Protein AF-A0A963J2I0-F1 (afdb_monomer_lite)

Secondary structure (DSSP, 8-state):
-----HHHHHHHHHHHHHHHHHHGGG------------SSTTS---HHHHHHHHHHHHHTT---S-------

Foldseek 3Di:
DPDDPPVVVVVVVVVVVVVVVVCVVVPPPDPDDDDDDDPDPVDDPDVVVQVVVVVVCVVVVHDRPDGDDPDD

Radius of gyration: 24.64 Å; chains: 1; bounding box: 35×29×73 Å

Structure (mmCIF, N/CA/C/O backbone):
data_AF-A0A963J2I0-F1
#
_entry.id   AF-A0A963J2I0-F1
#
loop_
_atom_site.group_PDB
_atom_site.id
_atom_site.type_symbol
_atom_site.label_atom_id
_atom_site.label_alt_id
_atom_site.label_comp_id
_atom_site.label_asym_id
_atom_site.label_entity_id
_atom_site.label_seq_id
_atom_site.pdbx_PDB_ins_code
_atom_site.Cartn_x
_atom_site.Cartn_y
_atom_site.Cartn_z
_atom_site.occupancy
_atom_site.B_iso_or_equiv
_atom_site.auth_seq_id
_atom_site.auth_comp_id
_atom_site.auth_asym_id
_atom_site.auth_atom_id
_atom_site.pdbx_PDB_model_num
ATOM 1 N N . MET A 1 1 ? 9.056 3.611 -48.616 1.00 58.69 1 MET A N 1
ATOM 2 C CA . MET A 1 1 ? 8.690 2.911 -47.362 1.00 58.69 1 MET A CA 1
ATOM 3 C C . MET A 1 1 ? 8.942 3.865 -46.194 1.00 58.69 1 MET A C 1
ATOM 5 O O . MET A 1 1 ? 10.091 4.250 -46.013 1.00 58.69 1 MET A O 1
ATOM 9 N N . ASN A 1 2 ? 7.906 4.298 -45.463 1.00 65.00 2 ASN A N 1
ATOM 10 C CA . ASN A 1 2 ? 7.982 5.300 -44.380 1.00 65.00 2 ASN A CA 1
ATOM 11 C C . ASN A 1 2 ? 8.717 4.764 -43.137 1.00 65.00 2 ASN A C 1
ATOM 13 O O . ASN A 1 2 ? 8.114 4.475 -42.106 1.00 65.00 2 ASN A O 1
ATOM 17 N N . ARG A 1 3 ? 10.039 4.609 -43.235 1.00 82.00 3 ARG A N 1
ATOM 18 C CA . ARG A 1 3 ? 10.878 4.304 -42.078 1.00 82.00 3 ARG A CA 1
ATOM 19 C C . ARG A 1 3 ? 11.129 5.604 -41.345 1.00 82.00 3 ARG A C 1
ATOM 21 O O . ARG A 1 3 ? 11.795 6.500 -41.861 1.00 82.00 3 ARG A O 1
ATOM 28 N N . TYR A 1 4 ? 10.572 5.708 -40.150 1.00 84.88 4 TYR A N 1
ATOM 29 C CA . TYR A 1 4 ? 1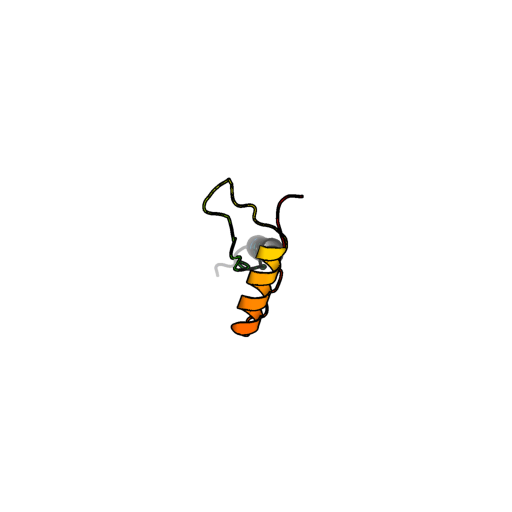0.927 6.806 -39.282 1.00 84.88 4 TYR A CA 1
ATOM 30 C C . TYR A 1 4 ? 12.401 6.687 -38.879 1.00 84.88 4 TYR A C 1
ATOM 32 O O . TYR A 1 4 ? 12.929 5.577 -38.767 1.00 84.88 4 TYR A O 1
ATOM 40 N N . PRO A 1 5 ? 13.084 7.818 -38.669 1.00 90.88 5 PRO A N 1
ATOM 41 C CA . PRO A 1 5 ? 14.448 7.794 -38.172 1.00 90.88 5 PRO A CA 1
ATOM 42 C C . PRO A 1 5 ? 14.536 7.089 -36.809 1.00 90.88 5 PRO A C 1
ATOM 44 O O . PRO A 1 5 ? 13.649 7.244 -35.968 1.00 90.88 5 PRO A O 1
ATOM 47 N N . VAL A 1 6 ? 15.638 6.371 -36.574 1.00 89.06 6 VAL A N 1
ATOM 48 C CA . VAL A 1 6 ? 15.881 5.555 -35.365 1.00 89.06 6 VAL A CA 1
ATOM 49 C C . VAL A 1 6 ? 15.692 6.344 -34.062 1.00 89.06 6 VAL A C 1
ATOM 51 O O . VAL A 1 6 ? 15.178 5.806 -33.084 1.00 89.06 6 VAL A O 1
ATOM 54 N N . TRP A 1 7 ? 16.014 7.641 -34.066 1.00 93.00 7 TRP A N 1
ATOM 55 C CA . TRP A 1 7 ? 15.863 8.515 -32.899 1.00 93.00 7 TRP A CA 1
ATOM 56 C C . TRP A 1 7 ? 14.420 8.603 -32.383 1.00 93.00 7 TRP A C 1
ATOM 58 O O . TRP A 1 7 ? 14.215 8.707 -31.178 1.00 93.00 7 TRP A O 1
ATOM 68 N N . LYS A 1 8 ? 13.411 8.499 -33.261 1.00 91.38 8 LYS A N 1
ATOM 69 C CA . LYS A 1 8 ? 12.002 8.533 -32.837 1.00 91.38 8 LYS A CA 1
ATOM 70 C C . LYS A 1 8 ? 11.636 7.295 -32.022 1.00 91.38 8 LYS A C 1
ATOM 72 O O . LYS A 1 8 ? 10.962 7.408 -31.005 1.00 91.38 8 LYS A O 1
ATOM 77 N N . TYR A 1 9 ? 12.124 6.127 -32.434 1.00 93.31 9 TYR A N 1
ATOM 78 C CA . TYR A 1 9 ? 11.924 4.887 -31.687 1.00 93.31 9 TYR A CA 1
ATOM 79 C C . TYR A 1 9 ? 12.682 4.902 -30.356 1.00 93.31 9 TYR A C 1
ATOM 81 O O . TYR A 1 9 ? 12.142 4.455 -29.349 1.00 93.31 9 TYR A O 1
ATOM 89 N N . ALA A 1 10 ? 13.889 5.478 -30.327 1.00 94.56 10 ALA A N 1
ATOM 90 C CA . ALA A 1 10 ? 14.653 5.640 -29.091 1.00 94.56 10 ALA A CA 1
ATOM 91 C C . ALA A 1 10 ? 13.902 6.503 -28.062 1.00 94.56 10 ALA A C 1
ATOM 93 O O . ALA A 1 10 ? 13.790 6.109 -26.905 1.00 94.56 10 ALA A O 1
ATOM 94 N N . ILE A 1 11 ? 13.318 7.630 -28.489 1.00 95.81 11 ILE A N 1
ATOM 95 C CA . ILE A 1 11 ? 12.508 8.484 -27.605 1.00 95.81 11 ILE A CA 1
ATOM 96 C C . ILE A 1 11 ? 11.292 7.729 -27.063 1.00 95.81 11 ILE A C 1
ATOM 98 O O . ILE A 1 11 ? 11.004 7.835 -25.874 1.00 95.81 11 ILE A O 1
ATOM 102 N N . LEU A 1 12 ? 10.602 6.944 -27.898 1.00 95.31 12 LEU A N 1
ATOM 103 C CA . LEU A 1 12 ? 9.451 6.151 -27.454 1.00 95.31 12 LEU A CA 1
ATOM 104 C C . LEU A 1 12 ? 9.832 5.142 -26.364 1.00 95.31 12 LEU A C 1
ATOM 106 O O . LEU A 1 12 ? 9.142 5.055 -25.352 1.00 95.31 12 LEU A O 1
ATOM 110 N N . VAL A 1 13 ? 10.938 4.414 -26.542 1.00 96.56 13 VAL A N 1
ATOM 111 C CA . VAL A 1 13 ? 11.418 3.442 -25.546 1.00 96.56 13 VAL A CA 1
ATOM 112 C C . VAL A 1 13 ? 11.802 4.140 -24.243 1.00 96.56 13 VAL A C 1
ATOM 114 O O . VAL A 1 13 ? 11.402 3.689 -23.174 1.00 96.56 13 VAL A O 1
ATOM 117 N N . VAL A 1 14 ? 12.527 5.259 -24.319 1.00 96.81 14 VAL A N 1
ATOM 118 C CA . VAL A 1 14 ? 12.920 6.030 -23.131 1.00 96.81 14 VAL A CA 1
ATOM 119 C C . VAL A 1 14 ? 11.693 6.552 -22.386 1.00 96.81 14 VAL A C 1
ATOM 121 O O . VAL A 1 14 ? 11.607 6.384 -21.173 1.00 96.81 14 VAL A O 1
ATOM 124 N N . ALA A 1 15 ? 10.719 7.126 -23.093 1.00 96.44 15 ALA A N 1
ATOM 125 C CA . ALA A 1 15 ? 9.487 7.616 -22.482 1.00 96.44 15 ALA A CA 1
ATOM 126 C C . ALA A 1 15 ? 8.711 6.492 -21.775 1.00 96.44 15 ALA A C 1
ATOM 128 O O . ALA A 1 15 ? 8.224 6.687 -20.662 1.00 96.44 15 ALA A O 1
ATOM 129 N N . LEU A 1 16 ? 8.644 5.305 -22.385 1.00 95.81 16 LEU A N 1
ATOM 130 C CA . LEU A 1 16 ? 7.958 4.149 -21.810 1.00 95.81 16 LEU A CA 1
ATOM 131 C C . LEU A 1 16 ? 8.684 3.614 -20.565 1.00 95.81 16 LEU A C 1
ATOM 133 O O . LEU A 1 16 ? 8.039 3.339 -19.558 1.00 95.81 16 LEU A O 1
ATOM 137 N N . LEU A 1 17 ? 10.020 3.544 -20.593 1.00 96.19 17 LEU A N 1
ATOM 138 C CA . LEU A 1 17 ? 10.832 3.151 -19.434 1.00 96.19 17 LEU A CA 1
ATOM 139 C C . LEU A 1 17 ? 10.684 4.131 -18.267 1.00 96.19 17 LEU A C 1
ATOM 141 O O . LEU A 1 17 ? 10.493 3.704 -17.129 1.00 96.19 17 LEU A O 1
ATOM 145 N N . VAL A 1 18 ? 10.738 5.435 -18.545 1.00 95.12 18 VAL A N 1
ATOM 146 C CA . VAL A 1 18 ? 10.545 6.477 -17.528 1.00 95.12 18 VAL A CA 1
ATOM 147 C C . VAL A 1 18 ? 9.137 6.399 -16.945 1.00 95.12 18 VAL A C 1
ATOM 149 O O . VAL A 1 18 ? 8.994 6.462 -15.729 1.00 95.12 18 VAL A O 1
ATOM 152 N N . GLY A 1 19 ? 8.112 6.196 -17.778 1.00 92.81 19 GLY A N 1
ATOM 153 C CA . GLY A 1 19 ? 6.737 6.002 -17.319 1.00 92.81 19 GLY A CA 1
ATOM 154 C C . GLY A 1 19 ? 6.606 4.817 -16.360 1.00 92.81 19 GLY A C 1
ATOM 155 O O . GLY A 1 19 ? 6.080 4.977 -15.264 1.00 92.81 19 GLY A O 1
ATOM 156 N N . VAL A 1 20 ? 7.156 3.653 -16.720 1.00 91.62 20 VAL A N 1
ATOM 157 C CA . VAL A 1 20 ? 7.125 2.454 -15.863 1.00 91.62 20 VAL A CA 1
ATOM 158 C C . VAL A 1 20 ? 7.847 2.696 -14.535 1.00 91.62 20 VAL A C 1
ATOM 160 O O . VAL A 1 20 ? 7.269 2.449 -13.475 1.00 91.62 20 VAL A O 1
ATOM 163 N N . LEU A 1 21 ? 9.071 3.234 -14.575 1.00 91.75 21 LEU A N 1
ATOM 164 C CA . LEU A 1 21 ? 9.846 3.568 -13.374 1.00 91.75 21 LEU A CA 1
ATOM 165 C C . LEU A 1 21 ? 9.123 4.580 -12.478 1.00 91.75 21 LEU A C 1
ATOM 167 O O . LEU A 1 21 ? 9.168 4.460 -11.258 1.00 91.75 21 LEU A O 1
ATOM 171 N N . TYR A 1 22 ? 8.440 5.553 -13.077 1.00 89.12 22 TYR A N 1
ATOM 172 C CA . TYR A 1 22 ? 7.688 6.569 -12.351 1.00 89.12 22 TYR A CA 1
ATOM 173 C C . TYR A 1 22 ? 6.413 6.014 -11.702 1.00 89.12 22 TYR A C 1
ATOM 175 O O . TYR A 1 22 ? 6.052 6.428 -10.605 1.00 89.12 22 TYR A O 1
ATOM 183 N N . THR A 1 23 ? 5.741 5.052 -12.341 1.00 86.31 23 THR A N 1
ATOM 184 C CA . THR A 1 23 ? 4.531 4.424 -11.780 1.00 86.31 23 THR A CA 1
ATOM 185 C C . THR A 1 23 ? 4.817 3.3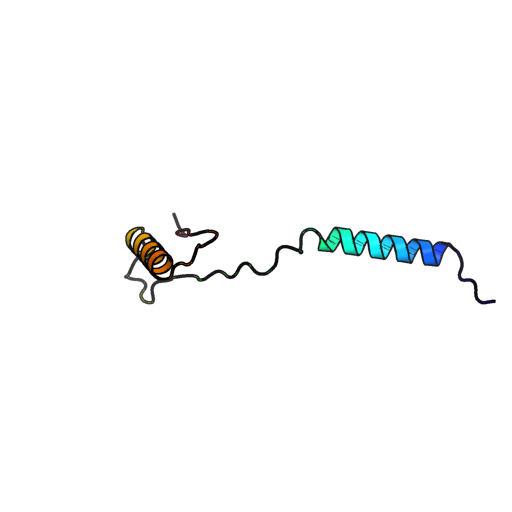62 -10.721 1.00 86.31 23 THR A C 1
ATOM 187 O O . THR A 1 23 ? 3.957 3.110 -9.885 1.00 86.31 23 THR A O 1
ATOM 190 N N . LEU A 1 24 ? 6.011 2.763 -10.719 1.00 82.50 24 LEU A N 1
ATOM 191 C CA . LEU A 1 24 ? 6.431 1.731 -9.762 1.00 82.50 24 LEU A CA 1
ATOM 192 C C . LEU A 1 24 ? 6.194 2.099 -8.282 1.00 82.50 24 LEU A C 1
ATOM 194 O O . LEU A 1 24 ? 5.603 1.289 -7.573 1.00 82.50 24 LEU A O 1
ATOM 198 N N . PRO A 1 25 ? 6.582 3.290 -7.784 1.00 77.88 25 PRO A N 1
ATOM 199 C CA . PRO A 1 25 ? 6.284 3.682 -6.404 1.00 77.88 25 PRO A CA 1
ATOM 200 C C . PRO A 1 25 ? 4.803 4.004 -6.154 1.00 77.88 25 PRO A C 1
ATOM 202 O O . PRO A 1 25 ? 4.383 4.032 -5.006 1.00 77.88 25 PRO A O 1
ATOM 205 N N . ASN A 1 26 ? 4.004 4.240 -7.197 1.00 76.44 26 ASN A N 1
ATOM 206 C CA . ASN A 1 26 ? 2.571 4.541 -7.091 1.00 76.44 26 ASN A CA 1
ATOM 207 C C . ASN A 1 26 ? 1.690 3.280 -7.227 1.00 76.44 26 ASN A C 1
ATOM 209 O O . ASN A 1 26 ? 0.473 3.373 -7.338 1.00 76.44 26 ASN A O 1
ATOM 213 N N . PHE A 1 27 ? 2.295 2.087 -7.255 1.00 70.62 27 PHE A N 1
ATOM 214 C CA . PHE A 1 27 ? 1.569 0.813 -7.334 1.00 70.62 27 PHE A CA 1
ATOM 215 C C . PHE A 1 27 ? 0.941 0.379 -6.002 1.00 70.62 27 PHE A C 1
ATOM 217 O O . PHE A 1 27 ? 0.211 -0.613 -5.966 1.00 70.62 27 PHE A O 1
ATOM 224 N N . PHE A 1 28 ? 1.213 1.093 -4.909 1.00 67.44 28 PHE A N 1
ATOM 225 C CA . PHE A 1 28 ? 0.511 0.892 -3.648 1.00 67.44 28 PHE A CA 1
ATOM 226 C C . PHE A 1 28 ? -0.905 1.451 -3.804 1.00 67.44 28 PHE A C 1
ATOM 228 O O . PHE A 1 28 ? -1.120 2.659 -3.747 1.00 67.44 28 PHE A O 1
ATOM 235 N N . GLY A 1 29 ? -1.849 0.554 -4.096 1.00 63.28 29 GLY A N 1
ATOM 236 C CA . GLY A 1 29 ? -3.265 0.880 -4.221 1.00 63.28 29 GLY A CA 1
ATOM 237 C C . GLY A 1 29 ? -3.843 1.463 -2.933 1.00 63.28 29 GLY A C 1
ATOM 238 O O . GLY A 1 29 ? -3.205 1.461 -1.882 1.00 63.28 29 GLY A O 1
ATOM 239 N N . GLU A 1 30 ? -5.072 1.964 -3.025 1.00 63.78 30 GLU A N 1
ATOM 240 C CA . GLU A 1 30 ? -5.810 2.496 -1.882 1.00 63.78 30 GLU A CA 1
ATOM 241 C C . GLU A 1 30 ? -5.865 1.441 -0.768 1.00 63.78 30 GLU A C 1
ATOM 243 O O . GLU A 1 30 ? -6.530 0.418 -0.912 1.00 63.78 30 GLU A O 1
ATOM 248 N N . ALA A 1 31 ? -5.137 1.664 0.330 1.00 66.88 31 ALA A N 1
ATOM 249 C CA . ALA A 1 31 ? -5.284 0.864 1.536 1.00 66.88 31 ALA A CA 1
ATOM 250 C C . ALA A 1 31 ? -6.600 1.302 2.201 1.00 66.88 31 ALA A C 1
ATOM 252 O O . ALA A 1 31 ? -6.675 2.440 2.679 1.00 66.88 31 ALA A O 1
ATOM 253 N N . PRO A 1 32 ? -7.660 0.469 2.193 1.00 67.50 32 PRO A N 1
ATOM 254 C CA . PRO A 1 32 ? -8.958 0.873 2.710 1.00 67.50 32 PRO A CA 1
ATOM 255 C C . PRO A 1 32 ? -8.857 1.068 4.224 1.00 67.50 32 PRO A C 1
ATOM 257 O O . PRO A 1 32 ? -8.790 0.110 4.990 1.00 67.50 32 PRO A O 1
ATOM 260 N N . ALA A 1 33 ? -8.837 2.326 4.654 1.00 78.38 33 ALA A N 1
ATOM 261 C CA . ALA A 1 33 ? -8.748 2.696 6.057 1.00 78.38 33 ALA A CA 1
ATOM 262 C C . ALA A 1 33 ? -10.114 3.161 6.574 1.00 78.38 33 ALA A C 1
ATOM 264 O O . ALA A 1 33 ? -10.782 3.991 5.956 1.00 78.38 33 ALA A O 1
ATOM 265 N N . VAL A 1 34 ? -10.519 2.647 7.737 1.00 81.06 34 VAL A N 1
ATOM 266 C CA . VAL A 1 34 ? -11.721 3.097 8.447 1.00 81.06 34 VAL A CA 1
ATOM 267 C C . VAL A 1 34 ? -11.286 3.911 9.659 1.00 81.06 34 VAL A C 1
ATOM 269 O O . VAL A 1 34 ? -10.724 3.369 10.608 1.00 81.06 34 VAL A O 1
ATOM 272 N N . GLN A 1 35 ? -11.550 5.218 9.634 1.00 83.50 35 GLN A N 1
ATOM 273 C CA . GLN A 1 35 ? -11.251 6.100 10.760 1.00 83.50 35 GLN A CA 1
ATOM 274 C C . GLN A 1 35 ? -12.414 6.113 11.757 1.00 83.50 35 GLN A C 1
ATOM 276 O O . GLN A 1 35 ? -13.540 6.475 11.415 1.00 83.50 35 GLN A O 1
ATOM 281 N N . VAL A 1 36 ? -12.128 5.757 13.010 1.00 82.44 36 VAL A N 1
ATOM 282 C CA . VAL A 1 36 ? -13.091 5.827 14.113 1.00 82.44 36 VAL A CA 1
ATOM 283 C C . VAL A 1 36 ? -12.832 7.099 14.912 1.00 82.44 36 VAL A C 1
ATOM 285 O O . VAL A 1 36 ? -11.791 7.243 15.548 1.00 82.44 36 VAL A O 1
ATOM 288 N N . SER A 1 37 ? -13.785 8.029 14.887 1.00 82.81 37 SER A N 1
ATOM 289 C CA . SER A 1 37 ? -13.742 9.268 15.665 1.00 82.81 37 SER A CA 1
ATOM 290 C C . SER A 1 37 ? -14.980 9.399 16.547 1.00 82.81 37 SER A C 1
ATOM 292 O O . SER A 1 37 ? -16.033 8.807 16.294 1.00 82.81 37 SER A O 1
ATOM 294 N N . SER A 1 38 ? -14.854 10.160 17.630 1.00 80.06 38 SER A N 1
ATOM 295 C CA . SER A 1 38 ? -15.986 10.415 18.509 1.00 80.06 38 SER A CA 1
ATOM 296 C C . SER A 1 38 ? -16.932 11.455 17.904 1.00 80.06 38 SER A C 1
ATOM 298 O O . SER A 1 38 ? -16.516 12.559 17.561 1.00 80.06 38 SER A O 1
ATOM 300 N N . GLY A 1 39 ? -18.233 11.150 17.876 1.00 76.94 39 GLY A N 1
ATOM 301 C CA . GLY A 1 39 ? -19.276 12.106 17.481 1.00 76.94 39 GLY A CA 1
ATOM 302 C C . GLY A 1 39 ? -19.497 13.260 18.473 1.00 76.94 39 GLY A C 1
ATOM 303 O O . GLY A 1 39 ? -20.266 14.174 18.187 1.00 76.94 39 GLY A O 1
ATOM 304 N N . LYS A 1 40 ? -18.857 13.233 19.652 1.00 74.75 40 LYS A N 1
ATOM 305 C CA . LYS A 1 40 ? -18.891 14.315 20.649 1.00 74.75 40 LYS A CA 1
ATOM 306 C C . LYS A 1 40 ? -17.482 14.590 21.164 1.00 74.75 40 LYS A C 1
ATOM 308 O O . LYS A 1 40 ? -16.838 13.685 21.686 1.00 74.75 40 LYS A O 1
ATOM 313 N N . ALA A 1 41 ? -17.049 15.850 21.133 1.00 67.31 41 ALA A N 1
ATOM 314 C CA . ALA A 1 41 ? -15.710 16.260 21.580 1.00 67.31 41 ALA A CA 1
ATOM 315 C C . ALA A 1 41 ? -15.377 15.878 23.041 1.00 67.31 41 ALA A C 1
ATOM 317 O O . ALA A 1 41 ? -14.213 15.790 23.412 1.00 67.31 41 ALA A O 1
ATOM 318 N N . THR A 1 42 ? -16.390 15.636 23.878 1.00 67.75 42 THR A N 1
ATOM 319 C CA . THR A 1 42 ? -16.222 15.231 25.284 1.00 67.75 42 THR A CA 1
ATOM 320 C C . THR A 1 42 ? -15.870 13.751 25.456 1.00 67.75 42 THR A C 1
ATOM 322 O O . THR A 1 42 ? -15.361 13.361 26.503 1.00 67.75 42 THR A O 1
ATOM 325 N N . VAL A 1 43 ? -16.152 12.911 24.458 1.00 69.44 43 VAL A N 1
ATOM 326 C CA . VAL A 1 43 ? -15.838 11.481 24.506 1.00 69.44 43 VAL A CA 1
ATOM 327 C C . VAL A 1 43 ? -14.485 11.288 23.836 1.00 69.44 43 VAL A C 1
ATOM 329 O O . VAL A 1 43 ? -14.346 11.499 22.632 1.00 69.44 43 VAL A O 1
ATOM 332 N N . LYS A 1 44 ? -13.480 10.926 24.635 1.00 70.06 44 LYS A N 1
ATOM 333 C CA . LYS A 1 44 ? -12.145 10.612 24.132 1.00 70.06 44 LYS A CA 1
ATOM 334 C C . LYS A 1 44 ? -12.160 9.247 23.453 1.00 70.06 44 LYS A C 1
ATOM 336 O O . LYS A 1 44 ? -12.742 8.300 23.973 1.00 70.06 44 LYS A O 1
ATOM 341 N N . VAL A 1 45 ? -11.511 9.167 22.298 1.00 77.00 45 VAL A N 1
ATOM 342 C CA . VAL A 1 45 ? -11.132 7.890 21.694 1.00 77.00 45 VAL A CA 1
ATOM 343 C C . VAL A 1 45 ? -9.828 7.486 22.373 1.00 77.00 45 VAL A C 1
ATOM 345 O O . VAL A 1 45 ? -8.814 8.152 22.196 1.00 77.00 45 VAL A O 1
ATOM 348 N N . ASP A 1 46 ? -9.888 6.475 23.233 1.00 78.38 46 ASP A N 1
ATOM 349 C CA . ASP A 1 46 ? -8.773 6.000 24.051 1.00 78.38 46 ASP A CA 1
ATOM 350 C C . ASP A 1 46 ? -8.497 4.505 23.806 1.00 78.38 46 ASP A C 1
ATOM 352 O O . ASP A 1 46 ? -9.113 3.864 22.948 1.00 78.38 46 ASP A O 1
ATOM 356 N N . GLY A 1 47 ? -7.559 3.930 24.563 1.00 79.25 47 GLY A N 1
ATOM 357 C CA . GLY A 1 47 ? -7.188 2.518 24.433 1.00 79.25 47 GLY A CA 1
ATOM 358 C C . GLY A 1 47 ? -8.349 1.535 24.648 1.00 79.25 47 GLY A C 1
ATOM 359 O O . GLY A 1 47 ? -8.314 0.430 24.112 1.00 79.25 47 GLY A O 1
ATOM 360 N N . ALA A 1 48 ? -9.411 1.922 25.365 1.00 83.31 48 ALA A N 1
ATOM 361 C CA . ALA A 1 48 ? -10.587 1.068 25.529 1.00 83.31 48 ALA A CA 1
ATOM 362 C C . ALA A 1 48 ? -11.424 1.006 24.242 1.00 83.31 48 ALA A C 1
ATOM 364 O O . ALA A 1 48 ? -11.965 -0.048 23.897 1.00 83.31 48 ALA A O 1
ATOM 365 N N . VAL A 1 49 ? -11.505 2.115 23.498 1.00 84.06 49 VAL A N 1
ATOM 366 C CA . VAL A 1 49 ? -12.128 2.129 22.167 1.00 84.06 49 VAL A CA 1
ATOM 367 C C . VAL A 1 49 ? -11.308 1.298 21.184 1.00 84.06 49 VAL A C 1
ATOM 369 O O . VAL A 1 49 ? -11.896 0.528 20.428 1.00 84.06 49 VAL A O 1
ATOM 372 N N . LEU A 1 50 ? -9.975 1.387 21.240 1.00 83.69 50 LEU A N 1
ATOM 373 C CA . LEU A 1 50 ? -9.082 0.552 20.432 1.00 83.69 50 LEU A CA 1
ATOM 374 C C . LEU A 1 50 ? -9.346 -0.942 20.673 1.00 83.69 50 LEU A C 1
ATOM 376 O O . LEU A 1 50 ? -9.631 -1.671 19.725 1.00 83.69 50 LEU A O 1
ATOM 380 N N . GLN A 1 51 ? -9.366 -1.371 21.939 1.00 85.44 51 GLN A N 1
ATOM 381 C CA . GLN A 1 51 ? -9.656 -2.761 22.300 1.00 85.44 51 GLN A CA 1
ATOM 382 C C . GLN A 1 51 ? -11.025 -3.213 21.777 1.00 85.44 51 GLN A C 1
ATOM 384 O O . GLN A 1 51 ? -11.161 -4.302 21.225 1.00 85.44 51 GLN A O 1
ATOM 389 N N . ARG A 1 52 ? -12.045 -2.354 21.888 1.00 86.44 52 ARG A N 1
ATOM 390 C CA . ARG A 1 52 ? -13.389 -2.653 21.382 1.00 86.44 52 ARG A CA 1
ATOM 391 C C . ARG A 1 52 ? -13.418 -2.825 19.862 1.00 86.44 52 ARG A C 1
ATOM 393 O O . ARG A 1 52 ? -14.171 -3.664 19.370 1.00 86.44 52 ARG A O 1
ATOM 400 N N . VAL A 1 53 ? -12.639 -2.032 19.126 1.00 86.12 53 VAL A N 1
ATOM 401 C CA . VAL A 1 53 ? -12.499 -2.169 17.669 1.00 86.12 53 VAL A CA 1
ATOM 402 C C . VAL A 1 53 ? -11.809 -3.487 17.328 1.00 86.12 53 VAL A C 1
ATOM 404 O O . VAL A 1 53 ? -12.310 -4.224 16.483 1.00 86.12 53 VAL A O 1
ATOM 407 N N . GLU A 1 54 ? -10.725 -3.836 18.021 1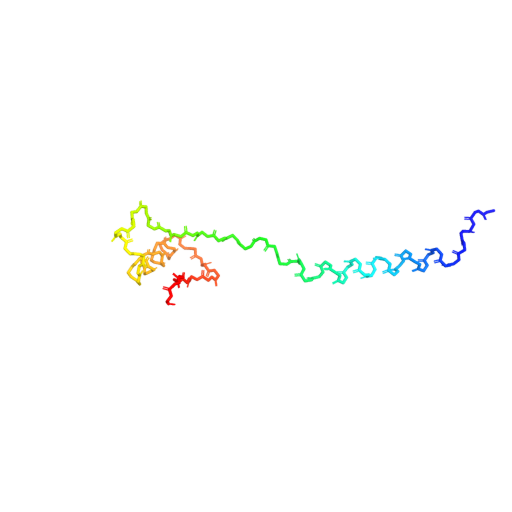.00 85.94 54 GLU A N 1
ATOM 408 C CA . GLU A 1 54 ? -10.042 -5.118 17.821 1.00 85.94 54 GLU A CA 1
ATOM 409 C C . GLU A 1 54 ? -10.948 -6.319 18.105 1.00 85.94 54 GLU A C 1
ATOM 411 O O . GLU A 1 54 ? -10.978 -7.269 17.324 1.00 85.94 54 GLU A O 1
ATOM 416 N N . ASP A 1 55 ? -11.709 -6.283 19.198 1.00 88.75 55 ASP A N 1
ATOM 417 C CA . ASP A 1 55 ? -12.611 -7.372 19.572 1.00 88.75 55 ASP A CA 1
ATOM 418 C C . ASP A 1 55 ? -13.758 -7.522 18.562 1.00 88.75 55 ASP A C 1
ATOM 420 O O . ASP A 1 55 ? -14.128 -8.642 18.207 1.00 88.75 55 ASP A O 1
ATOM 424 N N . ALA A 1 56 ? -14.283 -6.409 18.038 1.00 87.50 56 ALA A N 1
ATOM 425 C CA . ALA A 1 56 ? -15.284 -6.426 16.974 1.00 87.50 56 ALA A CA 1
ATOM 426 C C . ALA A 1 56 ? -14.726 -7.002 15.661 1.00 87.50 56 ALA A C 1
ATOM 428 O O . ALA A 1 56 ? -15.397 -7.809 15.016 1.00 87.50 56 ALA A O 1
ATOM 429 N N . LEU A 1 57 ? -13.495 -6.639 15.284 1.00 87.25 57 LEU A N 1
ATOM 430 C CA . LEU A 1 57 ? -12.818 -7.190 14.105 1.00 87.25 57 LEU A CA 1
ATOM 431 C C . LEU A 1 57 ? -12.560 -8.694 14.260 1.00 87.25 57 LEU A C 1
ATOM 433 O O . LEU A 1 57 ? -12.843 -9.458 13.338 1.00 87.25 57 LEU A O 1
ATOM 437 N N . LYS A 1 58 ? -12.124 -9.139 15.448 1.00 88.00 58 LYS A N 1
ATOM 438 C CA . LYS A 1 58 ? -11.952 -10.565 15.773 1.00 88.00 58 LYS A CA 1
ATOM 439 C C . LYS A 1 58 ? -13.273 -11.327 15.705 1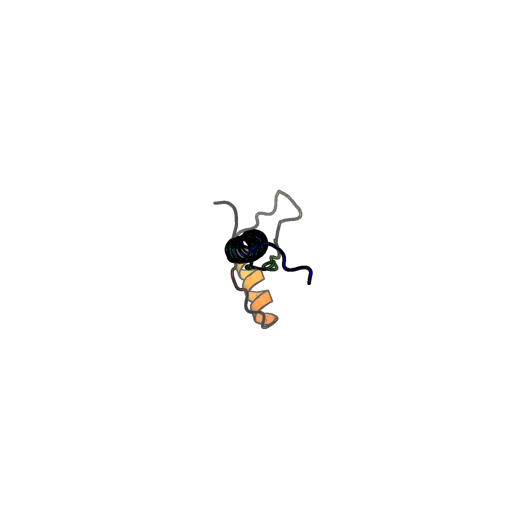.00 88.00 58 LYS A C 1
ATOM 441 O O . LYS A 1 58 ? -13.319 -12.398 15.108 1.00 88.00 58 LYS A O 1
ATOM 446 N N . ALA A 1 59 ? -14.349 -10.774 16.268 1.00 90.69 59 ALA A N 1
ATOM 447 C CA . ALA A 1 59 ? -15.680 -11.377 16.205 1.00 90.69 59 ALA A CA 1
ATOM 448 C C . ALA A 1 59 ? -16.206 -11.490 14.762 1.00 90.69 59 ALA A C 1
ATOM 450 O O . ALA A 1 59 ? -16.910 -12.445 14.440 1.00 90.69 59 ALA A O 1
ATOM 451 N N . ALA A 1 60 ? -15.833 -10.549 13.891 1.00 89.25 60 ALA A N 1
ATOM 452 C CA . ALA A 1 60 ? -16.148 -10.567 12.465 1.00 89.25 60 ALA A CA 1
ATOM 453 C C . ALA A 1 60 ? -15.165 -11.400 11.614 1.00 89.25 60 ALA A C 1
ATOM 455 O O . ALA A 1 60 ? -15.338 -11.467 10.399 1.00 89.25 60 ALA A O 1
ATOM 456 N N . ALA A 1 61 ? -14.150 -12.024 12.226 1.00 86.81 61 ALA A N 1
ATOM 457 C CA . ALA A 1 61 ? -13.074 -12.753 11.548 1.00 86.81 61 ALA A CA 1
ATOM 458 C C . ALA A 1 61 ? -12.319 -11.921 10.484 1.00 86.81 61 ALA A C 1
ATOM 460 O O . ALA A 1 61 ? -11.861 -12.455 9.474 1.00 86.81 61 ALA A O 1
ATOM 461 N N . LEU A 1 62 ? -12.175 -10.613 10.718 1.00 83.69 62 LEU A N 1
ATOM 462 C CA . LEU A 1 62 ? -11.424 -9.695 9.863 1.00 83.69 62 LEU A CA 1
ATOM 463 C C . LEU A 1 62 ? -10.015 -9.490 10.431 1.00 83.69 62 LEU A C 1
ATOM 465 O O . LEU A 1 62 ? -9.859 -9.148 11.603 1.00 83.69 62 LEU A O 1
ATOM 469 N N . THR A 1 63 ? -8.989 -9.674 9.599 1.00 80.12 63 THR A N 1
ATOM 470 C CA . THR A 1 63 ? -7.591 -9.376 9.942 1.00 80.12 63 THR A CA 1
ATOM 471 C C . THR A 1 63 ? -7.229 -7.976 9.437 1.00 80.12 63 THR A C 1
ATOM 473 O O . THR A 1 63 ? -7.041 -7.819 8.231 1.00 80.12 63 THR A O 1
ATOM 476 N N . PRO A 1 64 ? -7.166 -6.951 10.306 1.00 78.69 64 PRO A N 1
ATOM 477 C CA . PRO A 1 64 ? -6.712 -5.625 9.901 1.00 78.69 64 PRO A CA 1
ATOM 478 C C . PRO A 1 64 ? -5.203 -5.631 9.630 1.00 78.69 64 PRO A C 1
ATOM 480 O O . PRO A 1 64 ? -4.442 -6.223 10.394 1.00 78.69 64 PRO A O 1
ATOM 483 N N . ASP A 1 65 ? -4.766 -4.923 8.588 1.00 78.12 65 ASP A N 1
ATOM 484 C CA . ASP A 1 65 ? -3.335 -4.752 8.293 1.00 78.12 65 ASP A CA 1
ATOM 485 C C . ASP A 1 65 ? -2.635 -3.874 9.344 1.00 78.12 65 ASP A C 1
ATOM 487 O O . ASP A 1 65 ? -1.469 -4.086 9.679 1.00 78.12 65 ASP A O 1
ATOM 491 N N . PHE A 1 66 ? -3.352 -2.886 9.887 1.00 77.81 66 PHE A N 1
ATOM 492 C CA . PHE A 1 66 ? -2.855 -1.989 10.923 1.00 77.81 66 PHE A CA 1
ATOM 493 C C . PHE A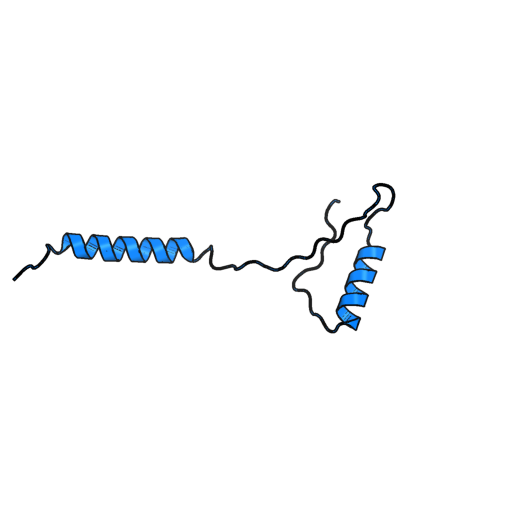 1 66 ? -4.017 -1.410 11.737 1.00 77.81 66 PHE A C 1
ATOM 495 O O . PHE A 1 66 ? -5.050 -1.044 11.177 1.00 77.81 66 PHE A O 1
ATOM 502 N N . VAL A 1 67 ? -3.850 -1.301 13.056 1.00 80.56 67 VAL A N 1
ATOM 503 C CA . VAL A 1 67 ? -4.785 -0.587 13.937 1.00 80.56 67 VAL A CA 1
ATOM 504 C C . VAL A 1 67 ? -3.962 0.327 14.837 1.00 80.56 67 VAL A C 1
ATOM 506 O O . VAL A 1 67 ? -3.110 -0.141 15.588 1.00 80.56 67 VAL A O 1
ATOM 509 N N . SER A 1 68 ? -4.195 1.635 14.749 1.00 80.25 68 SER A N 1
ATOM 510 C CA . SER A 1 68 ? -3.471 2.636 15.535 1.00 80.25 68 SER A CA 1
ATOM 511 C C . SER A 1 68 ? -4.396 3.695 16.099 1.00 80.25 68 SER A C 1
ATOM 513 O O . SER A 1 68 ? -5.368 4.097 15.460 1.00 80.25 68 SER A O 1
ATOM 515 N N . LEU A 1 69 ? -4.040 4.187 17.281 1.00 80.81 69 LEU A N 1
ATOM 51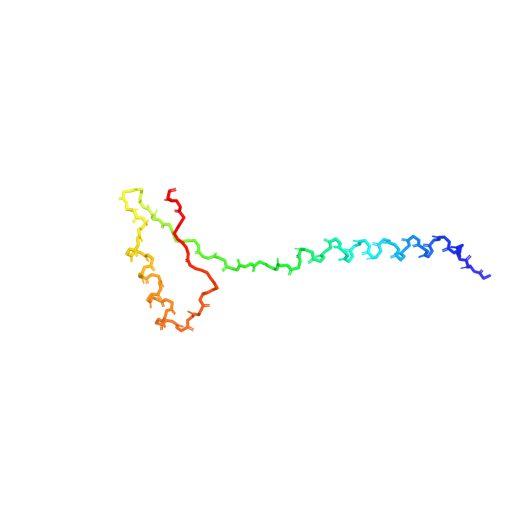6 C CA . LEU A 1 69 ? -4.653 5.358 17.884 1.00 80.81 69 LEU A CA 1
ATOM 517 C C . LEU A 1 69 ? -3.830 6.592 17.503 1.00 80.81 69 LEU A C 1
ATOM 519 O O . LEU A 1 69 ? -2.633 6.638 17.778 1.00 80.81 69 LEU A O 1
ATOM 523 N N . ASP A 1 70 ? -4.463 7.553 16.837 1.00 72.25 70 ASP A N 1
ATOM 524 C CA . ASP A 1 70 ? -3.805 8.770 16.356 1.00 72.25 70 ASP A CA 1
ATOM 525 C C . ASP A 1 70 ? -3.915 9.895 17.406 1.00 72.25 70 ASP A C 1
ATOM 527 O O . ASP A 1 70 ? -4.996 10.115 17.959 1.00 72.25 70 ASP A O 1
ATOM 531 N N . GLY A 1 71 ? -2.808 10.595 17.687 1.00 66.50 71 GLY A N 1
ATOM 532 C CA . GLY A 1 71 ? -2.748 11.721 18.638 1.00 66.50 71 GLY A CA 1
ATOM 533 C C . GLY A 1 71 ? -2.257 11.410 20.063 1.00 66.50 71 GLY A C 1
ATOM 534 O O . GLY A 1 71 ? -3.025 11.550 21.017 1.00 66.50 71 GLY A O 1
ATOM 535 N N . ASN A 1 72 ? -0.968 11.075 20.214 1.00 47.22 72 ASN A N 1
ATOM 536 C CA . ASN A 1 72 ? -0.226 11.262 21.476 1.00 47.22 72 ASN A CA 1
ATOM 537 C C . ASN A 1 72 ? 0.475 12.624 21.488 1.00 47.22 72 ASN A C 1
ATOM 539 O O . ASN A 1 72 ? 1.155 12.925 20.481 1.00 47.22 72 ASN A O 1
#

pLDDT: mean 81.77, std 10.37, range [47.22, 96.81]

Sequence (72 aa):
MNRYPVWKYAILVVALLVGVLYTLPNFFGEAPAVQVSSGKATVKVDGAVLQRVEDALKAAALTPDFVSLDGN